Protein AF-A0A355U475-F1 (afdb_monomer)

Foldseek 3Di:
DQDPLNVVLLVVLQVLLCVQPVFDDDVVLVVVLVPVQVVQVVVVDHSLVSSLVSCLPPGLVVCPPPDDPSLLVSLVVSLVSCCVSPNPPGSPNSNVSSVVSNVVD

Solvent-accessible surface area (backbone atoms only — not comparable to full-atom values): 6158 Å² total; per-residue (Å²): 132,86,50,72,66,56,52,50,56,51,44,58,55,43,50,52,42,24,76,76,66,74,46,83,79,57,69,70,58,56,55,46,48,69,60,46,36,54,58,42,39,75,73,73,47,60,58,61,59,56,51,21,51,48,44,32,73,69,52,56,57,73,54,66,92,70,79,56,85,65,52,54,61,52,50,53,51,49,53,53,48,47,35,69,76,68,35,83,85,55,44,60,63,34,54,53,49,50,54,52,53,55,72,76,105

Nearest PDB structures (foldseek):
  8gab-assembly2_C  TM=2.565E-01  e=4.878E+00  synthetic construct

Secondary structure (DSSP, 8-state):
---HHHHHHHHHHHHHHHHHH-----HHHHHHHHHHHHHHHHTT--HHHHHHHHHHHHTGGGGTT---TTHHHHHHHHHHHHHHHH-TTS-HHHHHHHHHHHHH-

Radius of gyration: 13.53 Å; Cα contacts (8 Å, |Δi|>4): 85; chains: 1; bounding box: 29×22×36 Å

Structure (mmCIF, N/CA/C/O backbone):
data_AF-A0A355U475-F1
#
_entry.id   AF-A0A355U475-F1
#
loop_
_atom_site.group_PDB
_atom_site.id
_atom_site.type_symbol
_atom_site.label_atom_id
_atom_site.label_alt_id
_atom_site.label_comp_id
_atom_site.label_asym_id
_atom_site.label_entity_id
_atom_site.label_seq_id
_atom_site.pdbx_PDB_ins_code
_atom_site.Cartn_x
_atom_site.Cartn_y
_atom_site.Cartn_z
_atom_site.occupancy
_atom_site.B_iso_or_equiv
_atom_site.auth_seq_id
_atom_site.auth_comp_id
_atom_site.auth_asym_id
_atom_site.auth_atom_id
_atom_site.pdbx_PDB_model_num
ATOM 1 N N . HIS A 1 1 ? 13.238 -2.317 -14.084 1.00 77.88 1 HIS A N 1
ATOM 2 C CA . HIS A 1 1 ? 12.387 -3.471 -14.448 1.00 77.88 1 HIS A CA 1
ATOM 3 C C . HIS A 1 1 ? 11.611 -3.929 -13.214 1.00 77.88 1 HIS A C 1
ATOM 5 O O . HIS A 1 1 ? 12.107 -3.707 -12.113 1.00 77.88 1 HIS A O 1
ATOM 11 N N . LEU A 1 2 ? 10.411 -4.498 -13.387 1.00 88.75 2 LEU A N 1
ATOM 12 C CA . LEU A 1 2 ? 9.583 -5.040 -12.302 1.00 88.75 2 LEU A CA 1
ATOM 13 C C . LEU A 1 2 ? 10.024 -6.477 -11.995 1.00 88.75 2 LEU A C 1
ATOM 15 O O . LEU A 1 2 ? 10.011 -7.314 -12.889 1.00 88.75 2 LEU A O 1
ATOM 19 N N . THR A 1 3 ? 10.434 -6.761 -10.76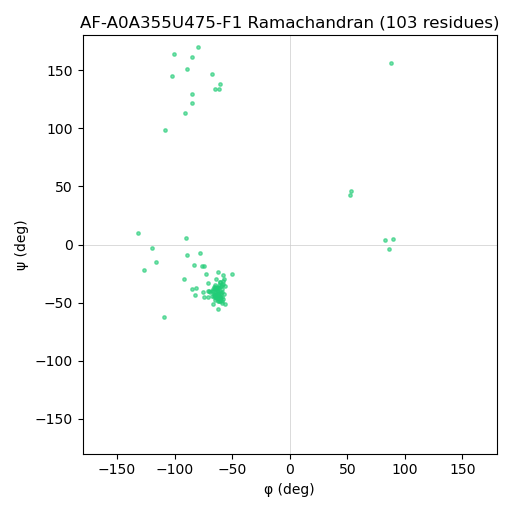2 1.00 91.75 3 THR A N 1
ATOM 20 C CA . THR A 1 3 ? 10.933 -8.087 -10.368 1.00 91.75 3 THR A CA 1
ATOM 21 C C . THR A 1 3 ? 9.868 -8.907 -9.640 1.00 91.75 3 THR A C 1
ATOM 23 O O . THR A 1 3 ? 8.888 -8.373 -9.124 1.00 91.75 3 THR A O 1
ATOM 26 N N . LYS A 1 4 ? 10.086 -10.224 -9.536 1.00 90.62 4 LYS A N 1
ATOM 27 C CA . LYS A 1 4 ? 9.241 -11.097 -8.704 1.00 90.62 4 LYS A CA 1
ATOM 28 C C . LYS A 1 4 ? 9.256 -10.688 -7.231 1.00 90.62 4 LYS A C 1
ATOM 30 O O . LYS A 1 4 ? 8.232 -10.788 -6.570 1.00 90.62 4 LYS A O 1
ATOM 35 N N . GLU A 1 5 ? 10.397 -10.215 -6.737 1.00 93.19 5 GLU A N 1
ATOM 36 C CA . GLU A 1 5 ? 10.521 -9.730 -5.363 1.00 93.19 5 GLU A CA 1
ATOM 37 C C . GLU A 1 5 ? 9.658 -8.480 -5.136 1.00 93.19 5 GLU A C 1
ATOM 39 O O . GLU A 1 5 ? 9.004 -8.367 -4.105 1.00 93.19 5 GLU A O 1
ATOM 44 N N . ASP A 1 6 ? 9.572 -7.582 -6.123 1.00 92.19 6 ASP A N 1
ATOM 45 C CA . ASP A 1 6 ? 8.692 -6.410 -6.043 1.00 92.19 6 ASP A CA 1
ATOM 46 C C . ASP A 1 6 ? 7.219 -6.816 -5.928 1.00 92.19 6 ASP A C 1
ATOM 48 O O . ASP A 1 6 ? 6.479 -6.257 -5.122 1.00 92.19 6 ASP A O 1
ATOM 52 N N . LEU A 1 7 ? 6.805 -7.825 -6.700 1.00 90.94 7 LEU A N 1
ATOM 53 C CA . LEU A 1 7 ? 5.452 -8.373 -6.623 1.00 90.94 7 LEU A CA 1
ATOM 54 C C . LEU A 1 7 ? 5.195 -9.067 -5.282 1.00 90.94 7 LEU A C 1
ATOM 56 O O . LEU A 1 7 ? 4.130 -8.888 -4.709 1.00 90.94 7 LEU A O 1
ATOM 60 N N . GLN A 1 8 ? 6.165 -9.809 -4.742 1.00 93.06 8 GLN A N 1
ATOM 61 C CA . GLN A 1 8 ? 6.043 -10.437 -3.421 1.00 93.06 8 GLN A CA 1
ATOM 62 C C . GLN A 1 8 ? 5.914 -9.401 -2.302 1.00 93.06 8 GLN A C 1
ATOM 64 O O . GLN A 1 8 ? 5.062 -9.539 -1.426 1.00 93.06 8 GLN A O 1
ATOM 69 N N . ARG A 1 9 ? 6.721 -8.336 -2.347 1.00 94.50 9 ARG A N 1
ATOM 70 C CA . ARG A 1 9 ? 6.614 -7.211 -1.411 1.00 94.50 9 ARG A CA 1
ATOM 71 C C . ARG A 1 9 ? 5.252 -6.539 -1.520 1.00 94.50 9 ARG A C 1
ATOM 73 O O . ARG A 1 9 ? 4.632 -6.266 -0.496 1.00 94.50 9 ARG A O 1
ATOM 80 N N . PHE A 1 10 ? 4.758 -6.305 -2.732 1.00 93.25 10 PHE A N 1
ATOM 81 C CA . PHE A 1 10 ? 3.440 -5.712 -2.938 1.00 93.25 10 PHE A CA 1
ATOM 82 C C . PHE A 1 10 ? 2.313 -6.620 -2.437 1.00 93.25 10 PHE A C 1
ATOM 84 O O . PHE A 1 10 ? 1.447 -6.149 -1.702 1.00 93.25 10 PHE A O 1
ATOM 91 N N . ASN A 1 11 ? 2.392 -7.919 -2.729 1.00 92.56 11 ASN A N 1
ATOM 92 C CA . ASN A 1 11 ? 1.441 -8.912 -2.241 1.00 92.56 11 ASN A CA 1
ATOM 93 C C . ASN A 1 11 ? 1.408 -8.949 -0.710 1.00 92.56 11 ASN A C 1
ATOM 95 O O . ASN A 1 11 ? 0.332 -8.928 -0.141 1.00 92.56 11 ASN A O 1
ATOM 99 N N . SER A 1 12 ? 2.555 -8.856 -0.027 1.00 95.06 12 SER A N 1
ATOM 100 C CA . SER A 1 12 ? 2.577 -8.818 1.446 1.00 95.06 12 SER A CA 1
ATOM 101 C C . SER A 1 12 ? 1.763 -7.661 2.047 1.00 95.06 12 SER A C 1
ATOM 103 O O . SER A 1 12 ? 1.179 -7.803 3.119 1.00 95.06 12 SER A O 1
ATOM 105 N N . ILE A 1 13 ? 1.684 -6.522 1.347 1.00 96.00 13 ILE A N 1
ATOM 106 C CA . ILE A 1 13 ? 0.844 -5.392 1.757 1.00 96.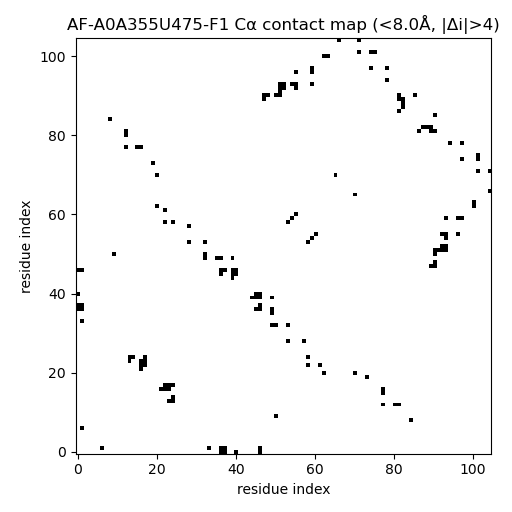00 13 ILE A CA 1
ATOM 107 C C . ILE A 1 13 ? -0.628 -5.699 1.489 1.00 96.00 13 ILE A C 1
ATOM 109 O O . ILE A 1 13 ? -1.480 -5.417 2.328 1.00 96.00 13 ILE A O 1
ATOM 113 N N . THR A 1 14 ? -0.944 -6.245 0.316 1.00 93.31 14 THR A N 1
ATOM 114 C CA . THR A 1 14 ? -2.332 -6.530 -0.058 1.00 93.31 14 THR A CA 1
ATOM 115 C C . THR A 1 14 ? -2.928 -7.689 0.729 1.00 93.31 14 THR A C 1
ATOM 117 O O . THR A 1 14 ? -4.110 -7.633 1.043 1.00 93.31 14 THR A O 1
ATOM 120 N N . ASP A 1 15 ? -2.119 -8.685 1.083 1.00 94.75 15 ASP A N 1
ATOM 121 C CA . ASP A 1 15 ? -2.509 -9.834 1.899 1.00 94.75 15 ASP A CA 1
ATOM 122 C C . ASP A 1 15 ? -2.855 -9.361 3.312 1.00 94.75 15 ASP A C 1
ATOM 124 O O . ASP A 1 15 ? -3.939 -9.649 3.800 1.00 94.75 15 ASP A O 1
ATOM 128 N N . TYR A 1 16 ? -2.027 -8.492 3.908 1.00 96.75 16 TYR A N 1
ATOM 129 C CA . TYR A 1 16 ? -2.365 -7.846 5.181 1.00 96.75 16 TYR A CA 1
ATOM 130 C C . TYR A 1 16 ? -3.692 -7.077 5.106 1.00 96.75 16 TYR A C 1
ATOM 132 O O . TYR A 1 16 ? -4.512 -7.135 6.019 1.00 96.75 16 TYR A O 1
ATOM 140 N N . ILE A 1 17 ? -3.925 -6.347 4.009 1.00 95.12 17 ILE A N 1
ATOM 141 C CA . ILE A 1 17 ? -5.178 -5.609 3.824 1.00 95.12 17 ILE A CA 1
ATOM 142 C C . ILE A 1 17 ? -6.377 -6.561 3.691 1.00 95.12 17 ILE A C 1
ATOM 144 O O . ILE A 1 17 ? -7.469 -6.247 4.169 1.00 95.12 17 ILE A O 1
ATOM 148 N N . TYR A 1 18 ? -6.193 -7.705 3.040 1.00 94.75 18 TYR A N 1
ATOM 149 C CA . TYR A 1 18 ? -7.222 -8.726 2.940 1.00 94.75 18 TYR A CA 1
ATOM 150 C C . TYR A 1 18 ? -7.526 -9.338 4.309 1.00 94.75 18 TYR A C 1
ATOM 152 O O . TYR A 1 18 ? -8.680 -9.322 4.722 1.00 94.75 18 TYR A O 1
ATOM 160 N N . ASP A 1 19 ? -6.505 -9.780 5.036 1.00 95.69 19 ASP A N 1
ATOM 161 C CA . ASP A 1 19 ? -6.663 -10.468 6.319 1.00 95.69 19 ASP A CA 1
ATOM 162 C C . ASP A 1 19 ? -7.322 -9.579 7.385 1.00 95.69 19 ASP A C 1
ATOM 164 O O . ASP A 1 19 ? -8.147 -10.044 8.169 1.00 95.69 19 ASP A O 1
ATOM 168 N N . GLU A 1 20 ? -6.992 -8.286 7.404 1.00 95.38 20 GLU A N 1
ATOM 169 C CA . GLU A 1 20 ? -7.459 -7.364 8.446 1.00 95.38 20 GLU A CA 1
ATOM 170 C C . GLU A 1 20 ? -8.756 -6.640 8.092 1.00 95.38 20 GLU A C 1
ATOM 172 O O . GLU A 1 20 ? -9.519 -6.271 8.982 1.00 95.38 20 GLU A O 1
ATOM 177 N N . PHE A 1 21 ? -9.014 -6.390 6.804 1.00 94.00 21 PHE A N 1
ATOM 178 C CA . PHE A 1 21 ? -10.162 -5.585 6.373 1.00 94.00 21 PHE A CA 1
ATOM 179 C C . PHE A 1 21 ? -11.142 -6.339 5.468 1.00 94.00 21 PHE A C 1
ATOM 181 O O . PHE A 1 21 ? -12.155 -5.757 5.071 1.00 94.00 21 PHE A O 1
ATOM 188 N N . ASP A 1 22 ? -10.861 -7.593 5.109 1.00 92.62 22 ASP A N 1
ATOM 189 C CA . ASP A 1 22 ? -11.611 -8.371 4.112 1.00 92.62 22 ASP A CA 1
ATOM 190 C C . ASP A 1 22 ? -11.762 -7.602 2.785 1.00 92.62 22 ASP A C 1
ATOM 192 O O . ASP A 1 22 ? -12.829 -7.494 2.173 1.00 92.62 22 ASP A O 1
ATOM 196 N N . VAL A 1 23 ? -10.672 -6.954 2.357 1.00 90.88 23 VAL A N 1
ATOM 197 C CA . VAL A 1 23 ? -10.615 -6.215 1.092 1.00 90.88 23 VAL A CA 1
ATOM 198 C C . VAL A 1 23 ? -9.752 -6.971 0.100 1.00 90.88 23 VAL A C 1
ATOM 200 O O . VAL A 1 23 ? -8.529 -6.855 0.080 1.00 90.88 23 VAL A O 1
ATOM 203 N N . ALA A 1 24 ? -10.417 -7.715 -0.782 1.00 86.00 24 ALA A N 1
ATOM 204 C CA . ALA A 1 24 ? -9.737 -8.495 -1.802 1.00 86.00 24 ALA A CA 1
ATOM 205 C C . ALA A 1 24 ? -8.985 -7.617 -2.818 1.00 86.00 24 ALA A C 1
ATOM 207 O O . ALA A 1 24 ? -9.518 -6.658 -3.409 1.00 86.00 24 ALA A O 1
ATOM 208 N N . PHE A 1 25 ? -7.749 -8.034 -3.076 1.00 78.69 25 PHE A N 1
ATOM 209 C CA . PHE A 1 25 ? -6.936 -7.613 -4.201 1.00 78.69 25 PHE A CA 1
ATOM 210 C C . PHE A 1 25 ? -7.158 -8.574 -5.375 1.00 78.69 25 PHE A C 1
ATOM 212 O O . PHE A 1 25 ? -6.844 -9.757 -5.307 1.00 78.69 25 PHE A O 1
ATOM 219 N N . GLY A 1 26 ? -7.758 -8.078 -6.458 1.00 75.25 26 GLY A N 1
ATOM 220 C CA . GLY A 1 26 ? -8.036 -8.893 -7.641 1.00 75.25 26 GLY A CA 1
ATOM 221 C C . GLY A 1 26 ? -6.888 -8.879 -8.652 1.00 75.25 26 GLY A C 1
ATOM 222 O O . GLY A 1 26 ? -6.238 -7.848 -8.845 1.00 75.25 26 GLY A O 1
ATOM 223 N N . ASN A 1 27 ? -6.748 -9.970 -9.414 1.00 84.00 27 ASN A N 1
ATOM 224 C CA . ASN A 1 27 ? -5.751 -10.142 -10.488 1.00 84.00 27 ASN A CA 1
ATOM 225 C C . ASN A 1 27 ? -5.703 -8.983 -11.500 1.00 84.00 27 ASN A C 1
ATOM 227 O O . ASN A 1 27 ? -4.672 -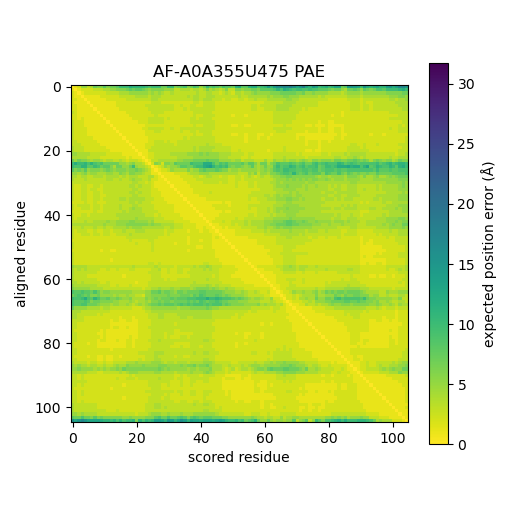8.724 -12.111 1.00 84.00 27 ASN A O 1
ATOM 231 N N . ARG A 1 28 ? -6.803 -8.235 -11.667 1.00 84.56 28 ARG A N 1
ATOM 232 C CA . ARG A 1 28 ? -6.856 -7.069 -12.560 1.00 84.56 28 ARG A CA 1
ATOM 233 C C . ARG A 1 28 ? -5.834 -5.991 -12.190 1.00 84.56 28 ARG A C 1
ATOM 235 O O . ARG A 1 28 ? -5.291 -5.367 -13.096 1.00 84.56 28 ARG A O 1
ATOM 242 N N . ILE A 1 29 ? -5.593 -5.743 -10.902 1.00 86.25 29 ILE A N 1
ATOM 243 C CA . ILE A 1 29 ? -4.626 -4.719 -10.484 1.00 86.25 29 ILE A CA 1
ATOM 244 C C . ILE A 1 29 ? -3.200 -5.234 -10.698 1.00 86.25 29 ILE A C 1
ATOM 246 O O . ILE A 1 29 ? -2.377 -4.487 -11.219 1.00 86.25 29 ILE A O 1
ATOM 250 N N . LEU A 1 30 ? -2.934 -6.509 -10.390 1.00 86.38 30 LEU A N 1
ATOM 251 C CA . LEU A 1 30 ? -1.641 -7.150 -10.652 1.00 86.38 30 LEU A CA 1
ATOM 252 C C . LEU A 1 30 ? -1.270 -7.055 -12.139 1.00 86.38 30 LEU A C 1
ATOM 254 O O . LEU A 1 30 ? -0.232 -6.494 -12.479 1.00 86.38 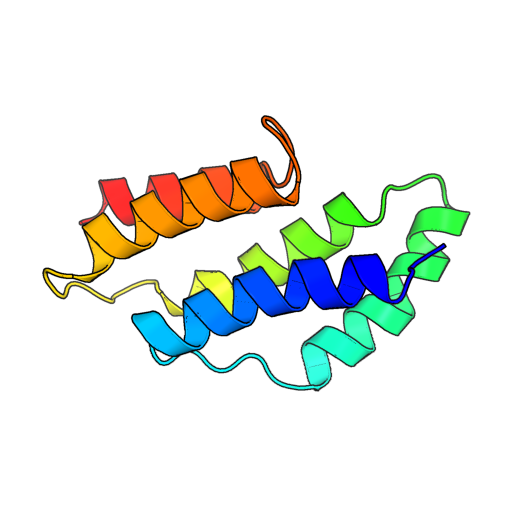30 LEU A O 1
ATOM 258 N N . ASN A 1 31 ? -2.183 -7.461 -13.026 1.00 90.31 31 ASN A N 1
ATOM 259 C CA . ASN A 1 31 ? -1.983 -7.385 -14.475 1.00 90.31 31 ASN A CA 1
ATOM 260 C C . ASN A 1 31 ? -1.727 -5.940 -14.944 1.00 90.31 31 ASN A C 1
ATOM 262 O O . ASN A 1 31 ? -0.953 -5.696 -15.869 1.00 90.31 31 ASN A O 1
ATOM 266 N N . GLN A 1 32 ? -2.372 -4.954 -14.309 1.00 90.75 32 GLN A N 1
ATOM 267 C CA . GLN A 1 32 ? -2.149 -3.539 -14.610 1.00 90.75 32 GLN A CA 1
ATOM 268 C C . GLN A 1 32 ? -0.775 -3.058 -14.145 1.00 90.75 32 GLN A C 1
ATOM 270 O O . GLN A 1 32 ? -0.138 -2.309 -14.879 1.00 90.75 32 GLN A O 1
ATOM 275 N N . ILE A 1 33 ? -0.302 -3.486 -12.974 1.00 91.75 33 ILE A N 1
ATOM 276 C CA . ILE A 1 33 ? 1.055 -3.188 -12.496 1.00 91.75 33 ILE A CA 1
ATOM 277 C C . ILE A 1 33 ? 2.079 -3.788 -13.464 1.00 91.75 33 ILE A C 1
ATOM 279 O O . ILE A 1 33 ? 2.958 -3.071 -13.937 1.00 91.75 33 ILE A O 1
ATOM 283 N N . GLU A 1 34 ? 1.921 -5.059 -13.833 1.00 91.69 34 GLU A N 1
ATOM 284 C CA . GLU A 1 34 ? 2.811 -5.750 -14.774 1.00 91.69 34 GLU A CA 1
ATOM 285 C C . GLU A 1 34 ? 2.851 -5.090 -16.158 1.00 91.69 34 GLU A C 1
ATOM 287 O O . GLU A 1 34 ? 3.900 -5.065 -16.795 1.00 91.69 34 GLU A O 1
ATOM 292 N N . THR A 1 35 ? 1.739 -4.497 -16.602 1.00 92.88 35 THR A N 1
ATOM 293 C CA . THR A 1 35 ? 1.660 -3.809 -17.900 1.00 92.88 35 THR A CA 1
ATOM 294 C C . THR A 1 35 ? 2.196 -2.374 -17.843 1.00 92.88 35 THR A C 1
ATOM 296 O O . THR A 1 35 ? 2.912 -1.937 -18.741 1.00 92.88 35 THR A O 1
ATOM 299 N N . ILE A 1 36 ? 1.844 -1.612 -16.803 1.00 93.38 36 ILE A N 1
ATOM 300 C CA . ILE A 1 36 ? 2.097 -0.164 -16.738 1.00 93.38 36 ILE A CA 1
ATOM 301 C C . ILE A 1 36 ? 3.503 0.137 -16.220 1.00 93.38 36 ILE A C 1
ATOM 303 O O . ILE A 1 36 ? 4.150 1.056 -16.721 1.00 93.38 36 ILE A O 1
ATOM 307 N N . VAL A 1 37 ? 4.003 -0.628 -15.244 1.00 95.06 37 VAL A N 1
ATOM 308 C CA . VAL A 1 37 ? 5.314 -0.366 -14.634 1.00 95.06 37 VAL A CA 1
ATOM 309 C C . VAL A 1 37 ? 6.452 -0.383 -15.662 1.00 95.06 37 VAL A C 1
ATOM 311 O O . VAL A 1 37 ? 7.252 0.554 -15.642 1.00 95.06 37 VAL A O 1
ATOM 314 N N . PRO A 1 38 ? 6.566 -1.367 -16.579 1.00 93.19 38 PRO A N 1
ATOM 315 C CA . PRO A 1 38 ? 7.642 -1.366 -17.569 1.00 93.19 38 PRO A CA 1
ATOM 316 C C . PRO A 1 38 ? 7.626 -0.127 -18.469 1.00 93.19 38 PRO A C 1
ATOM 318 O O . PRO A 1 38 ? 8.681 0.461 -18.704 1.00 93.19 38 PRO A O 1
ATOM 321 N N . LEU A 1 39 ? 6.438 0.298 -18.916 1.00 93.69 39 LEU A N 1
ATOM 322 C CA . LEU A 1 39 ? 6.266 1.501 -19.731 1.00 93.69 39 LEU A CA 1
ATOM 323 C C . LEU A 1 39 ? 6.673 2.755 -18.953 1.00 93.69 39 LEU A C 1
ATOM 325 O O . LEU A 1 39 ? 7.402 3.595 -19.467 1.00 93.69 39 LEU A O 1
ATOM 329 N N . TYR A 1 40 ? 6.238 2.864 -17.701 1.00 95.62 40 TYR A N 1
ATOM 330 C CA . TYR A 1 40 ? 6.526 4.027 -16.872 1.00 95.62 40 TYR A CA 1
ATOM 331 C C . TYR A 1 40 ? 8.022 4.150 -16.533 1.00 95.62 40 TYR A C 1
ATOM 333 O O . TYR A 1 40 ? 8.582 5.243 -16.597 1.00 95.62 40 TYR A O 1
ATOM 341 N N . ILE A 1 41 ? 8.704 3.026 -16.279 1.00 95.31 41 ILE A N 1
ATOM 342 C CA . ILE A 1 41 ? 10.166 2.996 -16.104 1.00 95.31 41 ILE A CA 1
ATOM 343 C C . ILE A 1 41 ? 10.888 3.421 -17.387 1.00 95.31 41 ILE A C 1
ATOM 345 O O . ILE A 1 41 ? 11.877 4.147 -17.311 1.00 95.31 41 ILE A O 1
ATOM 349 N N . ALA A 1 42 ? 10.410 2.997 -18.562 1.00 94.38 42 ALA A N 1
ATOM 350 C CA . ALA A 1 42 ? 11.008 3.393 -19.840 1.00 94.38 42 ALA A CA 1
ATOM 351 C C . ALA A 1 42 ? 10.942 4.915 -20.077 1.00 94.38 42 ALA A C 1
ATOM 353 O O . ALA A 1 42 ? 11.774 5.458 -20.799 1.00 94.38 42 ALA A O 1
ATOM 354 N N . LEU A 1 43 ? 9.996 5.601 -19.429 1.00 94.69 43 LEU A N 1
ATOM 355 C CA . LEU A 1 43 ? 9.850 7.058 -19.438 1.00 94.69 43 LEU A CA 1
ATOM 356 C C . LEU A 1 43 ? 10.627 7.760 -18.304 1.00 94.69 43 LEU A C 1
ATOM 358 O O . LEU A 1 43 ? 10.499 8.969 -18.136 1.00 94.69 43 LEU A O 1
ATOM 362 N N . GLY A 1 44 ? 11.431 7.025 -17.526 1.00 93.06 44 GLY A N 1
ATOM 363 C CA . GLY A 1 44 ? 12.242 7.560 -16.425 1.00 93.06 44 GLY A CA 1
ATOM 364 C C . GLY A 1 44 ? 11.550 7.583 -15.058 1.00 93.06 44 GLY A C 1
ATOM 365 O O . GLY A 1 44 ? 12.128 8.087 -14.096 1.00 93.06 44 GLY A O 1
ATOM 366 N N . GLY A 1 45 ? 10.337 7.038 -14.952 1.00 94.19 45 GLY A N 1
ATOM 367 C CA . GLY A 1 45 ? 9.595 6.941 -13.697 1.00 94.19 45 GLY A CA 1
ATOM 368 C C . GLY A 1 45 ? 10.036 5.777 -12.804 1.00 94.19 45 GLY A C 1
ATOM 369 O O . GLY A 1 45 ? 10.780 4.880 -13.216 1.00 94.19 45 GLY A O 1
ATOM 370 N N . LYS A 1 46 ? 9.546 5.760 -11.5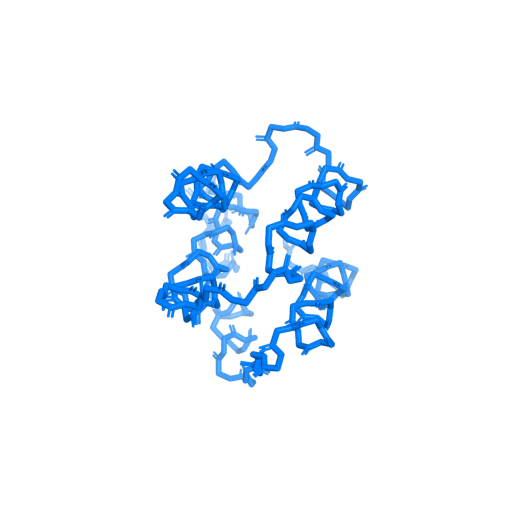61 1.00 93.81 46 LYS A N 1
ATOM 371 C CA . LYS A 1 46 ? 9.809 4.680 -10.597 1.00 93.81 46 LYS A CA 1
ATOM 372 C C . LYS A 1 46 ? 8.618 3.731 -10.481 1.00 93.81 46 LYS A C 1
ATOM 374 O O . LYS A 1 46 ? 7.462 4.137 -10.542 1.00 93.81 46 LYS A O 1
ATOM 379 N N . LYS A 1 47 ? 8.888 2.439 -10.273 1.00 93.25 47 LYS A N 1
ATOM 380 C CA . LYS A 1 47 ? 7.835 1.419 -10.100 1.00 93.25 47 LYS A CA 1
ATOM 381 C C . LYS A 1 47 ? 6.976 1.687 -8.864 1.00 93.25 47 LYS A C 1
ATOM 383 O O . LYS A 1 47 ? 5.765 1.489 -8.913 1.00 93.25 47 LYS A O 1
ATOM 388 N N . GLU A 1 48 ? 7.597 2.180 -7.796 1.00 94.38 48 GLU A N 1
ATOM 389 C CA . GLU A 1 48 ? 6.954 2.486 -6.522 1.00 94.38 48 GLU A CA 1
ATOM 390 C C . GLU A 1 48 ? 5.861 3.549 -6.688 1.00 94.38 48 GLU A C 1
ATOM 392 O O . GLU A 1 48 ? 4.838 3.462 -6.023 1.00 94.38 48 GLU A O 1
ATOM 397 N N . GLU A 1 49 ? 6.014 4.495 -7.620 1.00 94.88 49 GLU A N 1
ATOM 398 C CA . GLU A 1 49 ? 5.008 5.536 -7.887 1.00 94.88 49 GLU A CA 1
ATOM 399 C C . GLU A 1 49 ? 3.713 4.938 -8.456 1.00 94.88 49 GLU A C 1
ATOM 401 O O . GLU A 1 49 ? 2.614 5.286 -8.026 1.00 94.88 49 GLU A O 1
ATOM 406 N N . ILE A 1 50 ? 3.829 3.983 -9.384 1.00 95.06 50 ILE A N 1
ATOM 407 C CA . ILE A 1 50 ? 2.668 3.276 -9.944 1.00 95.06 50 ILE A CA 1
ATOM 408 C C . ILE A 1 50 ? 2.032 2.364 -8.898 1.00 95.06 50 ILE A C 1
ATOM 410 O O . ILE A 1 50 ? 0.806 2.297 -8.807 1.00 95.06 50 ILE A O 1
ATOM 414 N N . MET A 1 51 ? 2.844 1.666 -8.103 1.00 94.69 51 MET A N 1
ATOM 415 C CA . MET A 1 51 ? 2.338 0.811 -7.029 1.00 94.69 51 MET A CA 1
ATOM 416 C C . MET A 1 51 ? 1.584 1.621 -5.974 1.00 94.69 51 MET A C 1
ATOM 418 O O . MET A 1 51 ? 0.488 1.227 -5.582 1.00 94.69 51 MET A O 1
ATOM 422 N N . ASP A 1 52 ? 2.122 2.771 -5.570 1.00 96.56 52 ASP A N 1
ATOM 423 C CA . ASP A 1 52 ? 1.490 3.689 -4.624 1.00 96.56 52 ASP A CA 1
ATOM 424 C C . ASP A 1 52 ? 0.161 4.233 -5.157 1.00 96.56 52 ASP A C 1
ATOM 426 O O . ASP A 1 52 ? -0.874 4.185 -4.482 1.00 96.56 52 ASP A O 1
ATOM 430 N N . PHE A 1 53 ? 0.161 4.668 -6.418 1.00 95.44 53 PHE A N 1
ATOM 431 C CA . PHE A 1 53 ? -1.043 5.130 -7.096 1.00 95.44 53 PHE A CA 1
ATOM 432 C C . PHE A 1 53 ? -2.128 4.043 -7.155 1.00 95.44 53 PHE A C 1
ATOM 434 O O . PHE A 1 53 ? -3.296 4.303 -6.850 1.00 95.44 53 PHE A O 1
ATOM 441 N N . MET A 1 54 ? -1.756 2.808 -7.510 1.00 93.69 54 MET A N 1
ATOM 442 C CA . MET A 1 54 ? -2.689 1.681 -7.594 1.00 93.69 54 MET A CA 1
ATOM 443 C C . MET A 1 54 ? -3.224 1.268 -6.222 1.00 93.69 54 MET A C 1
ATOM 445 O O . MET A 1 54 ? -4.431 1.052 -6.085 1.00 93.69 54 MET A O 1
ATOM 449 N N . LEU A 1 55 ? -2.354 1.184 -5.211 1.00 94.62 55 LEU A N 1
ATOM 450 C CA . LEU A 1 55 ? -2.732 0.835 -3.843 1.00 94.62 55 LEU A CA 1
ATOM 451 C C . LEU A 1 55 ? -3.731 1.857 -3.287 1.00 94.62 55 LEU A C 1
ATOM 453 O O . LEU A 1 55 ? -4.812 1.485 -2.825 1.00 94.62 55 LEU A O 1
ATOM 457 N N . THR A 1 56 ? -3.427 3.147 -3.432 1.00 95.81 56 THR A N 1
ATOM 458 C CA . THR A 1 56 ? -4.298 4.238 -2.979 1.00 95.81 56 THR A CA 1
ATOM 459 C C . THR A 1 56 ? -5.642 4.227 -3.703 1.00 95.81 56 THR A C 1
ATOM 461 O O . THR A 1 56 ? -6.700 4.179 -3.075 1.00 95.81 56 THR A O 1
ATOM 464 N N . GLY A 1 57 ? -5.613 4.258 -5.037 1.00 92.81 57 GLY A N 1
ATOM 465 C CA . GLY A 1 57 ? -6.804 4.491 -5.850 1.00 92.81 57 GLY A CA 1
ATOM 466 C C . GLY A 1 57 ? -7.748 3.297 -5.965 1.00 92.81 57 GLY A C 1
ATOM 467 O O . GLY A 1 57 ? -8.904 3.487 -6.342 1.00 92.81 57 GLY A O 1
ATOM 468 N N . LYS A 1 58 ? -7.287 2.072 -5.677 1.00 91.12 58 LYS A N 1
ATOM 469 C CA . LYS A 1 58 ? -8.078 0.850 -5.921 1.00 91.12 58 LYS A CA 1
ATOM 470 C C . LYS A 1 58 ? -8.239 -0.073 -4.727 1.00 91.12 58 LYS A C 1
ATOM 472 O O . LYS A 1 58 ? -9.160 -0.891 -4.741 1.00 91.12 58 LYS A O 1
ATOM 477 N N . VAL A 1 59 ? -7.355 0.015 -3.740 1.00 92.00 59 VAL A N 1
ATOM 478 C CA . VAL A 1 59 ? -7.392 -0.857 -2.563 1.00 92.00 59 VAL A CA 1
ATOM 479 C C . VAL A 1 59 ? -7.812 -0.042 -1.350 1.00 92.00 59 VAL A C 1
ATOM 481 O O . VAL A 1 59 ? -8.902 -0.253 -0.828 1.00 92.00 59 VAL A O 1
ATOM 484 N N . LEU A 1 60 ? -7.018 0.962 -0.969 1.00 94.00 60 LEU A N 1
ATOM 485 C CA . LEU A 1 60 ? -7.284 1.784 0.215 1.00 94.00 60 LEU A CA 1
ATOM 486 C C . LEU A 1 60 ? -8.574 2.598 0.091 1.00 94.00 60 LEU A C 1
ATOM 488 O O . LEU A 1 60 ? -9.245 2.842 1.091 1.00 94.00 60 LEU A O 1
ATOM 492 N N . CYS A 1 61 ? -8.970 2.976 -1.128 1.00 93.50 61 CYS A N 1
ATOM 493 C CA . CYS A 1 61 ? -10.226 3.685 -1.360 1.00 93.50 61 CYS A CA 1
ATOM 494 C C . CYS A 1 61 ? -11.469 2.922 -0.872 1.00 93.50 61 CYS A C 1
ATOM 496 O O . CYS A 1 61 ? -12.451 3.552 -0.491 1.00 93.50 61 CYS A O 1
ATOM 498 N N . LYS A 1 62 ? -11.402 1.586 -0.805 1.00 92.00 62 LYS A N 1
ATOM 499 C CA . LYS A 1 62 ? -12.483 0.713 -0.321 1.00 92.00 62 LYS A CA 1
ATOM 500 C C . LYS A 1 62 ? -12.608 0.678 1.208 1.00 92.00 62 LYS A C 1
ATOM 502 O O . LYS A 1 62 ? -13.532 0.056 1.722 1.00 92.00 62 LYS A O 1
ATOM 507 N N . LEU A 1 63 ? -11.669 1.295 1.927 1.00 92.31 63 LEU A N 1
ATOM 508 C CA . LEU A 1 63 ? -11.697 1.414 3.388 1.00 92.31 63 LEU A CA 1
ATOM 509 C C . LEU A 1 63 ? -12.444 2.671 3.859 1.00 92.31 63 LEU A C 1
ATOM 511 O O . LEU A 1 63 ? -12.682 2.826 5.053 1.00 92.31 63 LEU A O 1
ATOM 515 N N . GLU A 1 64 ? -12.815 3.580 2.949 1.00 89.94 64 GLU A N 1
ATOM 516 C CA . GLU A 1 64 ? -13.674 4.715 3.304 1.00 89.94 64 GLU A CA 1
A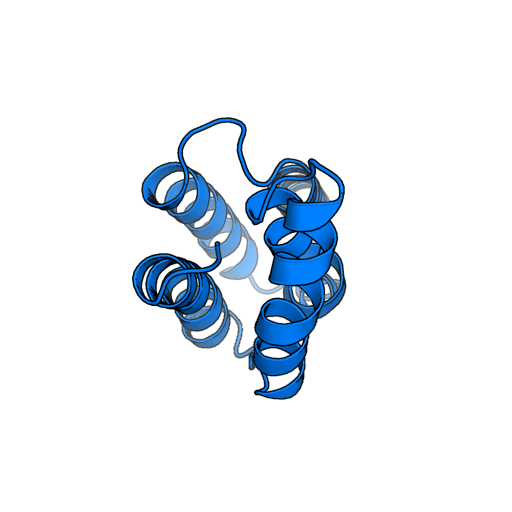TOM 517 C C . GLU A 1 64 ? -15.031 4.209 3.816 1.00 89.94 64 GLU A C 1
ATOM 519 O O . GLU A 1 64 ? -15.650 3.338 3.210 1.00 89.94 64 GLU A O 1
ATOM 524 N N . GLY A 1 65 ? -15.499 4.777 4.929 1.00 86.62 65 GLY A N 1
ATOM 525 C CA . GLY A 1 65 ? -16.787 4.421 5.530 1.00 86.62 65 GLY A CA 1
ATOM 526 C C . GLY A 1 65 ? -16.778 3.172 6.419 1.00 86.62 65 GLY A C 1
ATOM 527 O O . GLY A 1 65 ? -17.839 2.790 6.903 1.00 86.62 65 GLY A O 1
ATOM 528 N N . ARG A 1 66 ? -15.617 2.549 6.652 1.00 88.06 66 ARG A N 1
ATOM 529 C CA . ARG A 1 66 ? -15.434 1.527 7.696 1.00 88.06 66 ARG A CA 1
ATOM 530 C C . ARG A 1 66 ? -15.133 2.213 9.022 1.00 88.06 66 ARG A C 1
ATOM 532 O O . ARG A 1 66 ? -14.269 3.081 9.041 1.00 88.06 66 ARG A O 1
ATOM 539 N N . PHE A 1 67 ? -15.840 1.859 10.092 1.00 86.50 67 PHE A N 1
ATOM 540 C CA . PHE A 1 67 ? -15.808 2.566 11.387 1.00 86.50 67 PHE A CA 1
ATOM 541 C C . PHE A 1 67 ? -15.626 1.632 12.586 1.00 86.50 67 PHE A C 1
ATOM 543 O O . PHE A 1 67 ? -15.797 2.044 13.728 1.00 86.50 67 PHE A O 1
ATOM 550 N N . GLU A 1 68 ? -15.313 0.366 12.340 1.00 90.44 68 GLU A N 1
ATOM 551 C CA . GLU A 1 68 ? -15.145 -0.629 13.383 1.00 90.44 68 GLU A CA 1
ATOM 552 C C . GLU A 1 68 ? -13.898 -0.327 14.234 1.00 90.44 68 GLU A C 1
ATOM 554 O O . GLU A 1 68 ? -12.880 0.156 13.729 1.00 90.44 68 GLU A O 1
ATOM 559 N N . ASP A 1 69 ? -13.949 -0.651 15.530 1.00 88.50 69 ASP A N 1
ATOM 560 C CA . ASP A 1 69 ? -12.896 -0.294 16.496 1.00 88.50 69 ASP A CA 1
ATOM 561 C C . ASP A 1 69 ? -11.504 -0.828 16.109 1.00 88.50 69 ASP A C 1
ATOM 563 O O . ASP A 1 69 ? -10.480 -0.210 16.415 1.00 88.50 69 ASP A O 1
ATOM 567 N N . PHE A 1 70 ? -11.453 -1.960 15.398 1.00 90.62 70 PHE A N 1
ATOM 568 C CA . PHE A 1 70 ? -10.208 -2.571 14.927 1.00 90.62 70 PHE A CA 1
ATOM 569 C C . PHE A 1 70 ? -9.578 -1.831 13.733 1.00 90.62 70 PHE A C 1
ATOM 571 O O . PHE A 1 70 ? -8.379 -1.961 13.492 1.00 90.62 70 PHE A O 1
ATOM 578 N N . VAL A 1 71 ? -10.329 -0.997 13.006 1.00 93.12 71 VAL A N 1
ATOM 579 C CA . VAL A 1 71 ? -9.848 -0.367 11.765 1.00 93.12 71 VAL A CA 1
ATOM 580 C C . VAL A 1 71 ? -8.672 0.564 12.044 1.00 93.12 71 VAL A C 1
ATOM 582 O O . VAL A 1 71 ? -7.647 0.519 11.365 1.00 93.12 71 VAL A O 1
ATOM 585 N N . LYS A 1 72 ? -8.781 1.409 13.071 1.00 94.62 72 LYS A N 1
ATOM 586 C CA . LYS A 1 72 ? -7.743 2.390 13.415 1.00 94.62 72 LYS A CA 1
ATOM 587 C C . LYS A 1 72 ? -6.401 1.750 13.807 1.00 94.62 72 LYS A C 1
ATOM 589 O O . LYS A 1 72 ? -5.380 2.210 13.285 1.00 94.62 72 L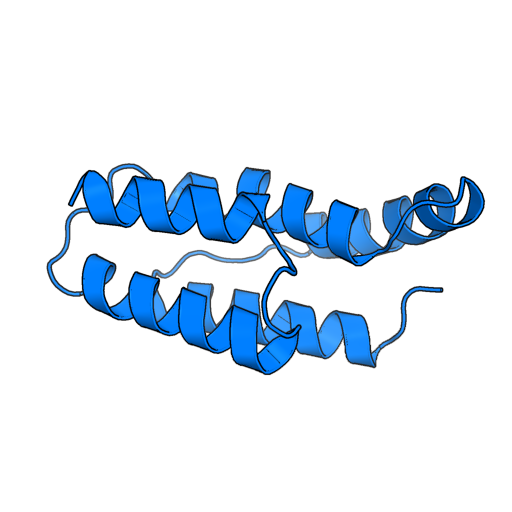YS A O 1
ATOM 594 N N . PRO A 1 73 ? -6.333 0.746 14.705 1.00 96.56 73 PRO A N 1
ATOM 595 C CA . PRO A 1 73 ? -5.076 0.058 14.989 1.00 96.56 73 PRO A CA 1
ATOM 596 C C . PRO A 1 73 ? -4.527 -0.698 13.769 1.00 96.56 73 PRO A C 1
ATOM 598 O O . PRO A 1 73 ? -3.333 -0.560 13.496 1.00 96.56 73 PRO A O 1
ATOM 601 N N . SER A 1 74 ? -5.357 -1.386 12.978 1.00 96.94 74 SER A N 1
ATOM 602 C CA . SER A 1 74 ? -4.885 -2.094 11.775 1.00 96.94 74 SER A CA 1
ATOM 603 C C . SER A 1 74 ? -4.347 -1.132 10.703 1.00 96.94 74 SER A C 1
ATOM 605 O O . SER A 1 74 ? -3.324 -1.399 10.076 1.00 96.94 74 SER A O 1
ATOM 607 N N . LEU A 1 75 ? -4.926 0.068 10.554 1.00 96.88 75 LEU A N 1
ATOM 608 C CA . LEU A 1 75 ? -4.381 1.117 9.677 1.00 96.88 75 LEU A CA 1
ATOM 609 C C . LEU A 1 75 ? -3.008 1.633 10.147 1.00 96.88 75 LEU A C 1
ATOM 611 O O . LEU A 1 75 ? -2.141 1.928 9.323 1.00 96.88 75 LEU 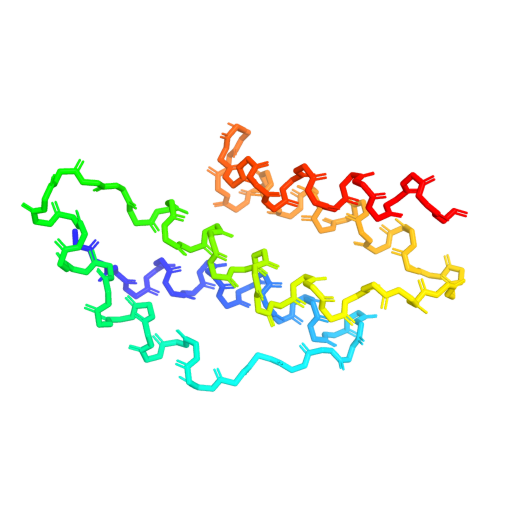A O 1
ATOM 615 N N . LYS A 1 76 ? -2.774 1.735 11.461 1.00 97.19 76 LYS A N 1
ATOM 616 C CA . LYS A 1 76 ? -1.448 2.098 11.998 1.00 97.19 76 LYS A CA 1
ATOM 617 C C . LYS A 1 76 ? -0.417 1.001 11.739 1.00 97.19 76 LYS A C 1
ATOM 619 O O . LYS A 1 76 ? 0.715 1.307 11.376 1.00 97.19 76 LYS A O 1
ATOM 624 N N . ASN A 1 77 ? -0.809 -0.259 11.889 1.00 98.00 77 ASN A N 1
ATOM 625 C CA . ASN A 1 77 ? 0.046 -1.401 11.574 1.00 98.00 77 ASN A CA 1
ATOM 626 C C . ASN A 1 77 ? 0.379 -1.462 10.077 1.00 98.00 77 ASN A C 1
ATOM 628 O O . ASN A 1 77 ? 1.529 -1.716 9.724 1.00 98.00 77 ASN A O 1
ATOM 632 N N . LEU A 1 78 ? -0.575 -1.124 9.204 1.00 97.44 78 LEU A N 1
ATOM 633 C CA . LEU A 1 78 ? -0.340 -1.007 7.765 1.00 97.44 78 LEU A CA 1
ATOM 634 C C . LEU A 1 78 ? 0.720 0.056 7.428 1.00 97.44 78 LEU A C 1
ATOM 636 O O . LEU A 1 78 ? 1.577 -0.190 6.581 1.00 97.44 78 LEU A O 1
ATOM 640 N N . LEU A 1 79 ? 0.715 1.213 8.105 1.00 97.69 79 LEU A N 1
ATOM 641 C CA . LEU A 1 79 ? 1.773 2.224 7.949 1.00 97.69 79 LEU A CA 1
ATOM 642 C C . LEU A 1 79 ? 3.152 1.671 8.331 1.00 97.69 79 LEU A C 1
ATOM 644 O O . LEU A 1 79 ? 4.118 1.864 7.597 1.00 97.69 79 LEU A O 1
ATOM 648 N N . LEU A 1 80 ? 3.241 0.952 9.454 1.00 97.75 80 LEU A N 1
ATOM 649 C CA . LEU A 1 80 ? 4.494 0.333 9.896 1.00 97.75 80 LEU A CA 1
ATOM 650 C C . LEU A 1 80 ? 4.974 -0.740 8.914 1.00 97.75 80 LEU A C 1
ATOM 652 O O . LEU A 1 80 ? 6.174 -0.854 8.660 1.00 97.75 80 LEU A O 1
ATOM 656 N N . LEU A 1 81 ? 4.047 -1.517 8.352 1.00 97.62 81 LEU A N 1
ATOM 657 C CA . LEU A 1 81 ? 4.351 -2.529 7.350 1.00 97.62 81 LEU A CA 1
ATOM 658 C C . LEU A 1 81 ? 4.871 -1.890 6.054 1.00 97.62 81 LEU A C 1
ATOM 660 O O . LEU A 1 81 ? 5.874 -2.354 5.522 1.00 97.62 81 LEU A O 1
ATOM 664 N N . LEU A 1 82 ? 4.258 -0.798 5.584 1.00 97.00 82 LEU A N 1
ATOM 665 C CA . LEU A 1 82 ? 4.750 -0.035 4.429 1.00 97.00 82 LEU A CA 1
ATOM 666 C C . LEU A 1 82 ? 6.177 0.480 4.658 1.00 97.00 82 LEU A C 1
ATOM 668 O O . LEU A 1 82 ? 7.052 0.251 3.820 1.00 97.00 82 LEU A O 1
ATOM 672 N N . ASP A 1 83 ? 6.431 1.100 5.813 1.00 96.31 83 ASP A N 1
ATOM 673 C CA . ASP A 1 83 ? 7.760 1.593 6.187 1.00 96.31 83 ASP A CA 1
ATOM 674 C C . ASP A 1 83 ? 8.792 0.458 6.278 1.00 96.31 83 ASP A C 1
ATOM 676 O O . ASP A 1 83 ? 9.946 0.639 5.889 1.00 96.31 83 ASP A O 1
ATOM 680 N N . LYS A 1 84 ? 8.402 -0.726 6.763 1.00 96.94 84 LYS A N 1
ATOM 681 C CA . LYS A 1 84 ? 9.283 -1.900 6.849 1.00 96.94 84 LYS A CA 1
ATOM 682 C C . LYS A 1 84 ? 9.589 -2.503 5.476 1.00 96.94 84 LYS A C 1
ATOM 684 O O . LYS A 1 84 ? 10.720 -2.919 5.240 1.00 96.94 84 LYS A O 1
ATOM 689 N N . THR A 1 85 ? 8.598 -2.570 4.592 1.00 95.94 85 THR A N 1
ATOM 690 C CA . THR A 1 85 ? 8.712 -3.245 3.291 1.00 95.94 85 THR A CA 1
ATOM 691 C C . THR A 1 85 ? 9.402 -2.373 2.244 1.00 95.94 85 THR A C 1
ATOM 693 O O . THR A 1 85 ? 10.182 -2.882 1.438 1.00 95.94 85 THR A O 1
ATOM 696 N N . TYR A 1 86 ? 9.142 -1.064 2.258 1.00 94.81 86 TYR A N 1
ATOM 697 C CA . TYR A 1 86 ? 9.658 -0.134 1.250 1.00 94.81 86 TYR A CA 1
ATOM 698 C C . TYR A 1 86 ? 10.613 0.915 1.811 1.00 94.81 86 TYR A C 1
ATOM 700 O O . TYR A 1 86 ? 11.338 1.534 1.040 1.00 94.81 86 TYR A O 1
ATOM 708 N N . GLY A 1 87 ? 10.671 1.112 3.126 1.00 94.25 87 GLY A N 1
ATOM 709 C CA . GLY A 1 87 ? 11.443 2.188 3.739 1.00 94.25 87 GLY A CA 1
ATOM 710 C C . GLY A 1 87 ? 10.651 3.491 3.854 1.00 94.25 87 GLY A C 1
ATOM 711 O O . GLY A 1 87 ? 9.719 3.757 3.092 1.00 94.25 87 GLY A O 1
ATOM 712 N N . LYS A 1 88 ? 11.061 4.330 4.809 1.00 92.44 88 LYS A N 1
ATOM 713 C CA . LYS A 1 88 ? 10.414 5.617 5.091 1.00 92.44 88 LYS A CA 1
ATOM 714 C C . LYS A 1 88 ? 10.463 6.553 3.886 1.00 92.44 88 LYS A C 1
ATOM 716 O O . LYS A 1 88 ? 11.506 6.711 3.256 1.00 92.44 88 LYS A O 1
ATOM 721 N N . GLY A 1 89 ? 9.350 7.235 3.631 1.00 89.44 89 GLY A N 1
ATOM 722 C CA . GLY A 1 89 ? 9.224 8.215 2.547 1.00 89.44 89 GLY A CA 1
ATOM 723 C C . GLY A 1 89 ? 8.835 7.616 1.194 1.00 89.44 89 GLY A C 1
ATOM 724 O O . GLY A 1 89 ? 8.593 8.372 0.256 1.00 89.44 89 GLY A O 1
ATOM 725 N N . ASN A 1 90 ? 8.719 6.289 1.096 1.00 93.12 90 ASN A N 1
ATOM 726 C CA . ASN A 1 90 ? 8.065 5.637 -0.033 1.00 93.12 90 ASN A CA 1
ATOM 727 C C . ASN A 1 90 ? 6.546 5.573 0.183 1.00 93.12 90 ASN A C 1
ATOM 729 O O . ASN A 1 90 ? 6.055 5.726 1.300 1.00 93.12 90 ASN A O 1
ATOM 733 N N . PHE A 1 91 ? 5.801 5.365 -0.904 1.00 96.69 91 PHE A N 1
ATOM 734 C CA . PHE A 1 91 ? 4.333 5.335 -0.904 1.00 96.69 91 PHE A CA 1
ATOM 735 C C . PHE A 1 91 ? 3.661 6.583 -0.277 1.00 96.69 91 PHE A C 1
ATOM 737 O O . PHE A 1 91 ? 2.746 6.452 0.546 1.00 96.69 91 PHE A O 1
ATOM 744 N N . PRO A 1 92 ? 4.099 7.813 -0.618 1.00 97.12 92 PRO A N 1
ATOM 745 C CA . PRO A 1 92 ? 3.588 9.031 0.008 1.00 97.12 92 PRO A CA 1
ATOM 746 C C . PRO A 1 92 ? 2.070 9.208 -0.144 1.00 97.12 92 PRO A C 1
ATOM 748 O O . PRO A 1 92 ? 1.432 9.722 0.779 1.00 97.12 92 PRO A O 1
ATOM 751 N N . HIS A 1 93 ? 1.468 8.774 -1.258 1.00 97.50 93 HIS A N 1
ATOM 752 C CA . HIS A 1 93 ? 0.024 8.884 -1.460 1.00 97.50 93 HIS A CA 1
ATOM 753 C C . HIS A 1 93 ? -0.742 7.925 -0.552 1.00 97.50 93 HIS A C 1
ATOM 755 O O . HIS A 1 93 ? -1.680 8.354 0.121 1.00 97.50 93 HIS A O 1
ATOM 761 N N . SER A 1 94 ? -0.308 6.669 -0.458 1.00 97.56 94 SER A N 1
ATOM 762 C CA . SER A 1 94 ? -0.921 5.661 0.410 1.00 97.56 94 SER A CA 1
ATOM 763 C C . SER A 1 94 ? -0.781 6.053 1.875 1.00 97.56 94 SER A C 1
ATOM 765 O O . SER A 1 94 ? -1.760 6.021 2.617 1.00 97.56 94 SER A O 1
ATOM 767 N N . VAL A 1 95 ? 0.405 6.509 2.291 1.00 97.81 95 VAL A N 1
ATOM 768 C CA . VAL A 1 95 ? 0.656 6.989 3.658 1.00 97.81 95 VAL A CA 1
ATOM 769 C C . VAL A 1 95 ? -0.238 8.184 3.989 1.00 97.81 95 VAL A C 1
ATOM 771 O O . VAL A 1 95 ? -0.874 8.211 5.047 1.00 97.81 95 VAL A O 1
ATOM 774 N N . ALA A 1 96 ? -0.336 9.172 3.097 1.00 97.81 96 ALA A N 1
ATOM 775 C CA . ALA A 1 96 ? -1.220 10.318 3.295 1.00 97.81 96 ALA A CA 1
ATOM 776 C C . ALA A 1 96 ? -2.697 9.892 3.368 1.00 97.81 96 ALA A C 1
ATOM 778 O O . ALA A 1 96 ? -3.444 10.389 4.215 1.00 97.81 96 ALA A O 1
ATOM 779 N N . TYR A 1 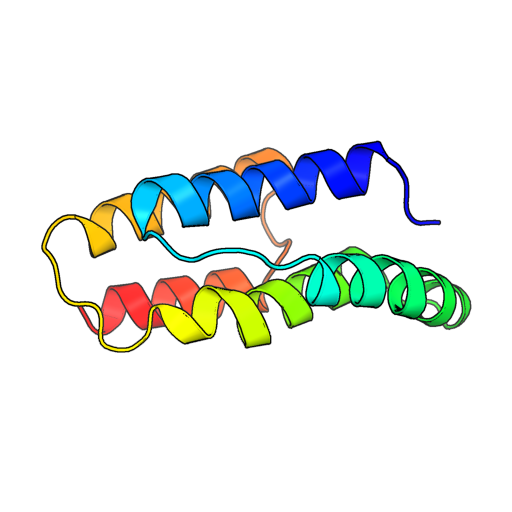97 ? -3.107 8.943 2.524 1.00 97.31 97 TYR A N 1
ATOM 780 C CA . TYR A 1 97 ? -4.466 8.414 2.488 1.00 97.31 97 TYR A CA 1
ATOM 781 C C . TYR A 1 97 ? -4.831 7.673 3.777 1.00 97.31 97 TYR A C 1
ATOM 783 O O . TYR A 1 97 ? -5.862 7.963 4.380 1.00 97.31 97 TYR A O 1
ATOM 791 N N . ILE A 1 98 ? -3.963 6.776 4.250 1.00 96.88 98 ILE A N 1
ATOM 792 C CA . ILE A 1 98 ? -4.159 6.038 5.503 1.00 96.88 98 ILE A CA 1
ATOM 793 C C . ILE A 1 98 ? -4.254 7.007 6.684 1.00 96.88 98 ILE A C 1
ATOM 795 O O . ILE A 1 98 ? -5.178 6.915 7.490 1.00 96.88 98 ILE A O 1
ATOM 799 N N . ASN A 1 99 ? -3.365 8.000 6.761 1.00 96.88 99 ASN A N 1
ATOM 800 C CA . ASN A 1 99 ? -3.434 9.023 7.804 1.00 96.88 99 ASN A CA 1
ATOM 801 C C . ASN A 1 99 ? -4.735 9.835 7.745 1.00 96.88 99 ASN A C 1
ATOM 803 O O . ASN A 1 99 ? -5.267 10.225 8.784 1.00 96.88 99 ASN A O 1
ATOM 807 N N . ARG A 1 100 ? -5.268 10.090 6.545 1.00 96.06 100 ARG A N 1
ATOM 808 C CA . ARG A 1 100 ? -6.576 10.732 6.378 1.00 96.06 100 ARG A CA 1
ATOM 809 C C . ARG A 1 100 ? -7.705 9.853 6.911 1.00 96.06 100 ARG A C 1
ATOM 811 O O . ARG A 1 100 ? -8.564 10.381 7.606 1.00 96.06 100 ARG A O 1
ATOM 818 N N . LEU A 1 101 ? -7.695 8.551 6.618 1.00 94.94 101 LEU A N 1
ATOM 819 C CA . LEU A 1 101 ? -8.671 7.602 7.164 1.00 94.94 101 LEU A CA 1
ATOM 820 C C . LEU A 1 101 ? -8.613 7.585 8.696 1.00 94.94 101 LEU A C 1
ATOM 822 O O . LEU A 1 101 ? -9.624 7.821 9.341 1.00 94.94 101 LEU A O 1
ATOM 826 N N . ILE A 1 102 ? -7.418 7.445 9.280 1.00 94.75 102 ILE A N 1
ATOM 827 C CA . ILE A 1 102 ? -7.207 7.439 10.740 1.00 94.75 102 ILE A CA 1
ATOM 828 C C . ILE A 1 102 ? -7.748 8.706 11.416 1.00 94.75 102 ILE A C 1
ATOM 830 O O . ILE A 1 102 ? -8.220 8.632 12.546 1.00 94.75 102 ILE A O 1
ATOM 834 N N . LYS A 1 103 ? -7.648 9.870 10.762 1.00 93.19 103 LYS A N 1
ATOM 835 C CA . LYS A 1 103 ? -8.157 11.146 11.295 1.00 93.19 103 LYS A CA 1
ATOM 836 C C . LYS A 1 103 ? -9.682 11.255 11.267 1.00 93.19 103 LYS A C 1
ATOM 838 O O . LYS A 1 103 ? -10.221 12.049 12.027 1.00 93.19 103 LYS A O 1
ATOM 843 N N . LYS A 1 104 ? -10.352 10.530 10.367 1.00 88.69 104 LYS A N 1
ATOM 844 C CA . LYS A 1 104 ? -11.819 10.507 10.259 1.00 88.69 104 LYS A CA 1
ATOM 845 C C . LYS A 1 104 ? -12.475 9.522 11.242 1.00 88.69 104 LYS A C 1
ATOM 847 O O . LYS A 1 104 ? -13.679 9.634 11.444 1.00 88.69 104 LYS A O 1
ATOM 852 N N . LEU A 1 105 ? -11.697 8.581 11.791 1.00 84.12 105 LEU A N 1
ATOM 853 C CA . LEU A 1 105 ? -12.084 7.579 12.795 1.00 84.12 105 LEU A CA 1
ATOM 854 C C . LEU A 1 105 ? -11.879 8.104 14.217 1.00 84.12 105 LEU A C 1
ATOM 856 O O . LEU A 1 105 ? -12.833 8.051 15.009 1.00 84.12 105 LEU A O 1
#

pLDDT: mean 93.01, std 4.24, range [75.25, 98.0]

Sequence (105 aa):
HLTKEDLQRFNSITDYIYDEFDVAFGNRILNQIETIVPLYIALGGKKEEIMDFMLTGKVLCKLEGRFEDFVKPSLKNLLLLLDKTYGKGNFPHSVAYINRLIKKL

Mean predicted aligned error: 3.03 Å